Protein AF-A0A3N2ICI8-F1 (afdb_monomer_lite)

Sequence (82 aa):
MTRDPELPAAAPVDAHAYVEEPQRWLPWRDVVTNVVMVLVGGVLVWLAVDVAGLSLLVALVGSGVVVVAGRAVADKFIKESG

pLDDT: mean 72.42, std 12.94, range [42.59, 89.12]

Secondary structure (DSSP, 8-state):
------PPP-----GGGG---------HHHHHHHHHHHHHHHHHHHHHHHTT---HHHHHHHHHHHHHHHHHHHHHHHHH--

Foldseek 3Di:
DDDDDDDPDPDPPPPVVPPPDPPPPDPVVVVVVVVVLVVVLVVQLCCCCPVVVDDSVVSNVVSVVVVVVVVVVVVVVVVVVD

Radius of gyration: 28.26 Å; chains: 1; bounding box: 48×62×70 Å

Structure (mmCIF, N/CA/C/O backbone):
data_AF-A0A3N2ICI8-F1
#
_entry.id   AF-A0A3N2ICI8-F1
#
loop_
_atom_site.group_PDB
_atom_site.id
_atom_site.type_symbol
_atom_site.label_atom_id
_atom_site.label_alt_id
_atom_site.label_comp_id
_atom_site.label_asym_id
_atom_site.label_entity_id
_atom_site.label_seq_id
_atom_site.pdbx_PDB_ins_code
_atom_site.Cartn_x
_atom_site.Cartn_y
_atom_site.Cartn_z
_atom_site.occupancy
_atom_site.B_iso_or_equiv
_atom_site.auth_seq_id
_atom_site.auth_comp_id
_atom_site.auth_asym_id
_atom_site.auth_atom_id
_atom_site.pdbx_PDB_model_num
ATOM 1 N N . MET A 1 1 ? 31.268 47.412 -55.907 1.00 42.66 1 MET A N 1
ATOM 2 C CA . MET A 1 1 ? 30.195 46.458 -55.563 1.00 42.66 1 MET A CA 1
ATOM 3 C C . MET A 1 1 ? 30.850 45.266 -54.894 1.00 42.66 1 MET A C 1
ATOM 5 O O . MET A 1 1 ? 31.543 44.502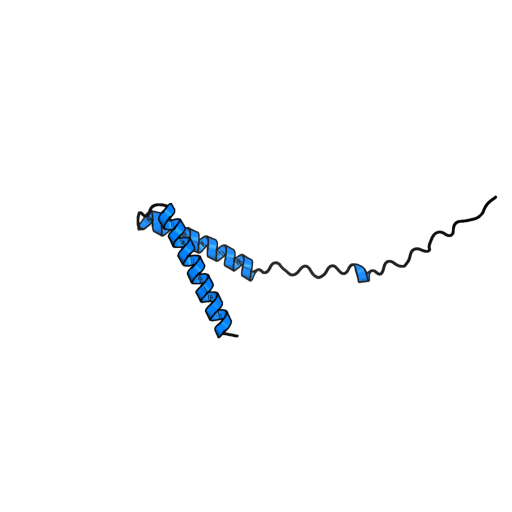 -55.549 1.00 42.66 1 MET A O 1
ATOM 9 N N . THR A 1 2 ? 30.751 45.229 -53.573 1.00 42.59 2 THR A N 1
ATOM 10 C CA . THR A 1 2 ? 31.341 44.241 -52.666 1.00 42.59 2 THR A CA 1
ATOM 11 C C . THR A 1 2 ? 30.602 42.909 -52.790 1.00 42.59 2 THR A C 1
ATOM 13 O O . THR A 1 2 ? 29.428 42.821 -52.438 1.00 42.59 2 THR A O 1
ATOM 16 N N . ARG A 1 3 ? 31.281 41.887 -53.322 1.00 47.50 3 ARG A N 1
ATOM 17 C CA . ARG A 1 3 ? 30.922 40.481 -53.103 1.00 47.50 3 ARG A CA 1
ATOM 18 C C . ARG A 1 3 ? 31.517 40.061 -51.764 1.00 47.50 3 ARG A C 1
ATOM 20 O O . ARG A 1 3 ? 32.722 40.206 -51.600 1.00 47.50 3 ARG A O 1
ATOM 27 N N . ASP A 1 4 ? 30.652 39.683 -50.829 1.00 58.22 4 ASP A N 1
ATOM 28 C CA . ASP A 1 4 ? 30.618 38.398 -50.103 1.00 58.22 4 ASP A CA 1
ATOM 29 C C . ASP A 1 4 ? 29.769 38.555 -48.827 1.00 58.22 4 ASP A C 1
ATOM 31 O O . ASP A 1 4 ? 29.794 39.616 -48.198 1.00 58.22 4 ASP A O 1
ATOM 35 N N . PRO A 1 5 ? 28.935 37.557 -48.492 1.00 52.19 5 PRO A N 1
ATOM 36 C CA . PRO A 1 5 ? 29.494 36.383 -47.835 1.00 52.19 5 PRO A CA 1
ATOM 37 C C . PRO A 1 5 ? 28.984 35.055 -48.400 1.00 52.19 5 PRO A C 1
ATOM 39 O O . PRO A 1 5 ? 27.786 34.868 -48.627 1.00 52.19 5 PRO A O 1
ATOM 42 N N . GLU A 1 6 ? 29.915 34.114 -48.546 1.00 60.78 6 GLU A N 1
ATOM 43 C CA . GLU A 1 6 ? 29.663 32.678 -48.539 1.00 60.78 6 GLU A CA 1
ATOM 44 C C . GLU A 1 6 ? 28.609 32.338 -47.476 1.00 60.78 6 GLU A C 1
ATOM 46 O O . GLU A 1 6 ? 28.845 32.433 -46.270 1.00 60.78 6 GLU A O 1
ATOM 51 N N . LEU A 1 7 ? 27.419 31.945 -47.931 1.00 59.00 7 LEU A N 1
ATOM 52 C CA . LEU A 1 7 ? 26.480 31.229 -47.083 1.00 59.00 7 LEU A CA 1
ATOM 53 C C . LEU A 1 7 ? 27.181 29.942 -46.630 1.00 59.00 7 LEU A C 1
ATOM 55 O O . LEU A 1 7 ? 27.632 29.187 -47.496 1.00 59.00 7 LEU A O 1
ATOM 59 N N . PRO A 1 8 ? 27.280 29.665 -45.317 1.00 54.06 8 PRO A N 1
ATOM 60 C CA . PRO A 1 8 ? 27.830 28.402 -44.861 1.00 54.06 8 PRO A CA 1
ATOM 61 C C . PRO A 1 8 ? 26.969 27.294 -45.460 1.00 54.06 8 PRO A C 1
ATOM 63 O O . PRO A 1 8 ? 25.751 27.267 -45.262 1.00 54.06 8 PRO A O 1
ATOM 66 N N . ALA A 1 9 ? 27.600 26.428 -46.255 1.00 61.09 9 ALA A N 1
ATOM 67 C CA . ALA A 1 9 ? 26.952 25.263 -46.831 1.00 61.09 9 ALA A CA 1
ATOM 68 C C . ALA A 1 9 ? 26.233 24.522 -45.701 1.00 61.09 9 ALA A C 1
ATOM 70 O O . ALA A 1 9 ? 26.854 24.189 -44.690 1.00 61.09 9 ALA A O 1
ATOM 71 N N . ALA A 1 10 ? 24.919 24.334 -45.842 1.00 57.47 10 ALA A N 1
ATOM 72 C CA . ALA A 1 10 ? 24.127 23.601 -44.871 1.00 57.47 10 ALA A CA 1
ATOM 73 C C . ALA A 1 10 ? 24.774 22.224 -44.683 1.00 57.47 10 ALA A C 1
ATOM 75 O O . ALA A 1 10 ? 24.763 21.401 -45.601 1.00 57.47 10 ALA A O 1
ATOM 76 N N . ALA A 1 11 ? 25.398 22.007 -43.523 1.00 59.69 11 ALA A N 1
ATOM 77 C CA . ALA A 1 11 ? 25.902 20.697 -43.156 1.00 59.69 11 ALA A CA 1
ATOM 78 C C . ALA A 1 11 ? 24.721 19.720 -43.257 1.00 59.69 11 ALA A C 1
ATOM 80 O O . ALA A 1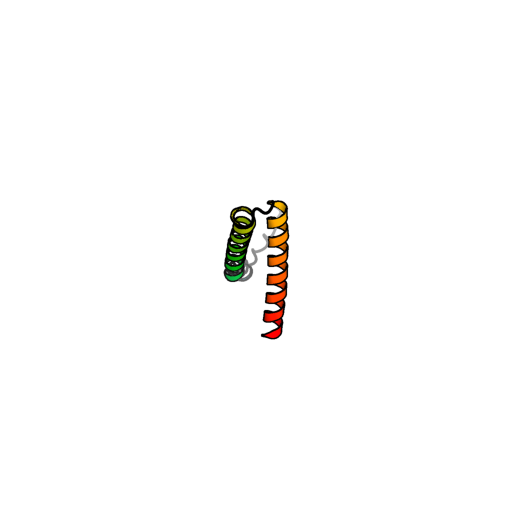 11 ? 23.627 20.068 -42.792 1.00 59.69 11 ALA A O 1
ATOM 81 N N . PRO A 1 12 ? 24.886 18.548 -43.897 1.00 57.38 12 PRO A N 1
ATOM 82 C CA . PRO A 1 12 ? 23.823 17.560 -43.932 1.00 57.38 12 PRO A CA 1
ATOM 83 C C . PRO A 1 12 ? 23.463 17.252 -42.483 1.00 57.38 12 PRO A C 1
ATOM 85 O O . PRO A 1 12 ? 24.304 16.810 -41.704 1.00 57.38 12 PRO A O 1
ATOM 88 N N . VAL A 1 13 ? 22.233 17.586 -42.100 1.00 57.56 13 VAL A N 1
ATOM 89 C CA . VAL 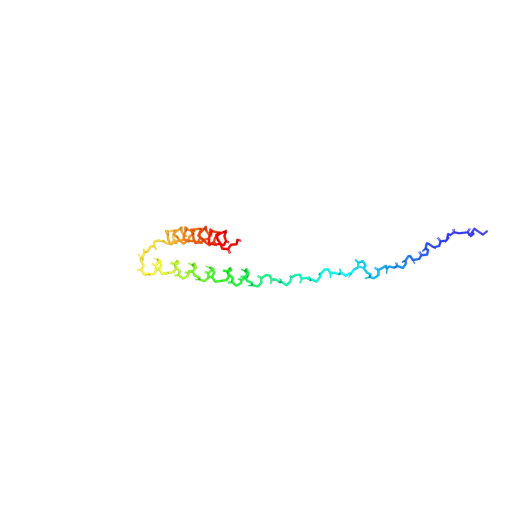A 1 13 ? 21.705 17.249 -40.785 1.00 57.56 13 VAL A CA 1
ATOM 90 C C . VAL A 1 13 ? 21.686 15.729 -40.742 1.00 57.56 13 VAL A C 1
ATOM 92 O O . VAL A 1 13 ? 20.871 15.108 -41.423 1.00 57.56 13 VAL A O 1
ATOM 95 N N . ASP A 1 14 ? 22.635 15.136 -40.016 1.00 55.88 14 ASP A N 1
ATOM 96 C CA . ASP A 1 14 ? 22.696 13.698 -39.789 1.00 55.88 14 ASP A CA 1
ATOM 97 C C . ASP A 1 14 ? 21.354 13.261 -39.198 1.00 55.88 14 ASP A C 1
ATOM 99 O O . ASP A 1 14 ? 21.069 13.465 -38.018 1.00 55.88 14 ASP A O 1
ATOM 103 N N . ALA A 1 15 ? 20.507 12.648 -40.026 1.00 54.88 15 ALA A N 1
ATOM 104 C CA . ALA A 1 15 ? 19.207 12.123 -39.611 1.00 54.88 15 ALA A CA 1
ATOM 105 C C . ALA A 1 15 ? 19.342 11.043 -38.517 1.00 54.88 15 ALA A C 1
ATOM 107 O O . ALA A 1 15 ? 18.378 10.720 -37.829 1.00 54.88 15 ALA A O 1
ATOM 108 N N . HIS A 1 16 ? 20.554 10.519 -38.316 1.00 54.03 16 HIS A N 1
ATOM 109 C CA . HIS A 1 16 ? 20.903 9.606 -37.234 1.00 54.03 16 HIS A CA 1
ATOM 110 C C . HIS A 1 16 ? 21.010 10.279 -35.856 1.00 54.03 16 HIS A C 1
ATOM 112 O O . HIS A 1 16 ? 20.955 9.577 -34.851 1.00 54.03 16 HIS A O 1
ATOM 118 N N . ALA A 1 17 ? 21.119 11.611 -35.779 1.00 53.94 17 ALA A N 1
ATOM 119 C CA . ALA A 1 17 ? 21.186 12.338 -34.508 1.00 53.94 17 ALA A CA 1
ATOM 120 C C . ALA A 1 17 ? 19.827 12.440 -33.785 1.00 53.94 17 ALA A C 1
ATOM 122 O O . ALA A 1 17 ? 19.790 12.756 -32.599 1.00 53.94 17 ALA A O 1
ATOM 123 N N . TYR A 1 18 ? 18.723 12.155 -34.484 1.00 51.16 18 TYR A N 1
ATOM 124 C CA . TYR A 1 18 ? 17.348 12.250 -33.976 1.00 51.16 18 TYR A CA 1
ATOM 125 C C . TYR A 1 18 ? 16.614 10.906 -33.990 1.00 51.16 18 TYR A C 1
ATOM 127 O O . TYR A 1 18 ? 15.396 10.845 -34.152 1.00 51.16 18 TYR A O 1
ATOM 135 N N . VAL A 1 19 ? 17.337 9.803 -33.796 1.00 57.09 19 VAL A N 1
ATOM 136 C CA . VAL A 1 19 ? 16.676 8.579 -33.341 1.00 57.09 19 VAL A CA 1
ATOM 137 C C . VAL A 1 19 ? 16.334 8.808 -31.871 1.00 57.09 19 VAL A C 1
ATOM 139 O O . VAL A 1 19 ? 17.156 8.554 -30.994 1.00 57.09 19 VAL A O 1
ATOM 142 N N . GLU A 1 20 ? 15.149 9.371 -31.613 1.00 56.44 20 GLU A N 1
ATOM 143 C CA . GLU A 1 20 ? 14.543 9.373 -30.282 1.00 56.44 20 GLU A CA 1
ATOM 144 C C . GLU A 1 20 ? 14.670 7.950 -29.733 1.00 56.44 20 GLU A C 1
ATOM 146 O O . GLU A 1 20 ? 14.224 6.991 -30.372 1.00 56.44 20 GLU A O 1
ATOM 151 N N . GLU A 1 21 ? 15.355 7.796 -28.595 1.00 62.41 21 GLU A N 1
ATOM 152 C CA . GLU A 1 21 ? 15.435 6.503 -27.926 1.00 62.41 21 GLU A CA 1
ATOM 153 C C . GLU A 1 21 ? 14.010 5.955 -27.818 1.00 62.41 21 GLU A C 1
ATOM 155 O O . GLU A 1 21 ? 13.125 6.694 -27.372 1.00 62.41 21 GLU A O 1
ATOM 160 N N . PRO A 1 22 ? 13.751 4.702 -28.246 1.00 57.25 22 PRO A N 1
ATOM 161 C CA . PRO A 1 22 ? 12.412 4.143 -28.218 1.00 57.25 22 PRO A CA 1
ATOM 162 C C . PRO A 1 22 ? 11.896 4.285 -26.796 1.00 57.25 22 PRO A C 1
ATOM 164 O O . PRO A 1 22 ? 12.436 3.669 -25.874 1.00 57.25 22 PRO A O 1
ATOM 167 N N . GLN A 1 23 ? 10.909 5.168 -26.641 1.00 56.75 23 GLN A N 1
ATOM 168 C CA . GLN A 1 23 ? 10.352 5.600 -25.372 1.00 56.75 23 GLN A CA 1
ATOM 169 C C . GLN A 1 23 ? 10.080 4.337 -24.558 1.00 56.75 23 GLN A C 1
ATOM 171 O O . GLN A 1 23 ? 9.191 3.563 -24.916 1.00 56.75 23 GLN A O 1
ATOM 176 N N . ARG A 1 24 ? 10.929 4.050 -23.554 1.00 62.19 24 ARG A N 1
ATOM 177 C CA . ARG A 1 24 ? 10.833 2.819 -22.761 1.00 62.19 24 ARG A CA 1
ATOM 178 C C . ARG A 1 24 ? 9.396 2.736 -22.286 1.00 62.19 24 ARG A C 1
ATOM 180 O O . ARG A 1 24 ? 8.930 3.639 -21.592 1.00 62.19 24 ARG A O 1
ATOM 187 N N . TRP A 1 25 ? 8.695 1.698 -22.733 1.00 62.28 25 TRP A N 1
ATOM 188 C CA . TRP A 1 25 ? 7.286 1.515 -22.426 1.00 62.28 25 TRP A CA 1
ATOM 189 C C . TRP A 1 25 ? 7.115 1.664 -20.919 1.00 62.28 25 TRP A C 1
ATOM 191 O O . TRP A 1 25 ? 7.940 1.147 -20.158 1.00 62.28 25 TRP A O 1
ATOM 201 N N . LEU A 1 26 ? 6.089 2.417 -20.511 1.00 65.56 26 LEU A N 1
ATOM 202 C CA . LEU A 1 26 ? 5.767 2.651 -19.108 1.00 65.56 26 LEU A CA 1
ATOM 203 C C . LEU A 1 26 ? 5.900 1.309 -18.368 1.00 65.56 26 LEU A C 1
ATOM 205 O O . LEU A 1 26 ? 5.330 0.330 -18.865 1.00 65.56 26 LEU A O 1
ATOM 209 N N . PRO A 1 27 ? 6.673 1.207 -17.267 1.00 77.31 27 PRO A N 1
ATOM 210 C CA . PRO A 1 27 ? 6.917 -0.067 -16.603 1.00 77.31 27 PRO A CA 1
ATOM 211 C C . PRO A 1 27 ? 5.592 -0.585 -16.043 1.00 77.31 27 PRO A C 1
ATOM 213 O O . PRO A 1 27 ? 5.195 -0.293 -14.919 1.00 77.31 27 PRO A O 1
ATOM 216 N N . TRP A 1 28 ? 4.859 -1.329 -16.870 1.00 83.31 28 TRP A N 1
ATOM 217 C CA . TRP A 1 28 ? 3.472 -1.713 -16.626 1.00 83.31 28 TRP A CA 1
ATOM 218 C C . TRP A 1 28 ? 3.352 -2.519 -15.336 1.00 83.31 28 TRP A C 1
ATOM 220 O O . TRP A 1 28 ? 2.356 -2.410 -14.631 1.00 83.31 28 TRP A O 1
ATOM 230 N N . ARG A 1 29 ? 4.405 -3.268 -14.985 1.00 78.50 29 ARG A N 1
ATOM 231 C CA . ARG A 1 29 ? 4.523 -3.988 -13.716 1.00 78.50 29 ARG A CA 1
ATOM 232 C C . ARG A 1 29 ? 4.479 -3.041 -12.525 1.00 78.50 29 ARG A C 1
ATOM 234 O O . ARG A 1 29 ? 3.763 -3.330 -11.572 1.00 78.50 29 ARG A O 1
ATOM 241 N N . ASP A 1 30 ? 5.175 -1.911 -12.586 1.00 79.19 30 ASP A N 1
ATOM 242 C CA . ASP A 1 30 ? 5.188 -0.925 -11.504 1.00 79.19 30 ASP A CA 1
ATOM 243 C C . ASP A 1 30 ? 3.837 -0.222 -11.398 1.00 79.19 30 ASP A C 1
ATOM 245 O O . ASP A 1 30 ? 3.334 0.002 -10.298 1.00 79.19 30 ASP A O 1
ATOM 249 N N . VAL A 1 31 ? 3.203 0.074 -12.535 1.00 82.69 31 VAL A N 1
ATOM 250 C CA . VAL A 1 31 ? 1.862 0.674 -12.558 1.00 82.69 31 VAL A CA 1
ATOM 251 C C . VAL A 1 31 ? 0.835 -0.281 -11.960 1.00 82.69 31 VAL A C 1
ATOM 253 O O . VAL A 1 31 ? 0.108 0.100 -11.047 1.00 82.69 31 VAL A O 1
ATOM 256 N N . VAL A 1 32 ? 0.810 -1.536 -12.412 1.00 86.75 32 VAL A N 1
ATOM 257 C CA . VAL A 1 32 ? -0.098 -2.565 -11.889 1.00 86.75 32 VAL A CA 1
ATOM 258 C C . VAL A 1 32 ? 0.148 -2.792 -10.400 1.00 86.75 32 VAL A C 1
ATOM 260 O O . VAL A 1 32 ? -0.805 -2.829 -9.629 1.00 86.75 32 VAL A O 1
ATOM 263 N N . THR A 1 33 ? 1.408 -2.869 -9.970 1.00 83.56 33 THR A N 1
ATOM 264 C CA . THR A 1 33 ? 1.754 -3.053 -8.553 1.00 83.56 33 THR A CA 1
ATOM 265 C C . THR A 1 33 ? 1.265 -1.885 -7.700 1.00 83.56 33 THR A C 1
ATOM 267 O O . THR A 1 33 ? 0.681 -2.109 -6.641 1.00 83.56 33 THR A O 1
ATOM 270 N N . ASN A 1 34 ? 1.433 -0.644 -8.168 1.00 83.88 34 ASN A N 1
ATOM 271 C CA . ASN A 1 34 ? 0.922 0.533 -7.466 1.00 83.88 34 ASN A CA 1
ATOM 272 C C . ASN A 1 34 ? -0.607 0.528 -7.383 1.00 83.88 34 ASN A C 1
ATOM 274 O O . ASN A 1 34 ? -1.157 0.753 -6.308 1.00 83.88 34 ASN A O 1
ATOM 278 N N . VAL A 1 35 ? -1.301 0.223 -8.484 1.00 86.56 35 VAL A N 1
ATOM 279 C CA . VAL A 1 35 ? -2.771 0.141 -8.503 1.00 86.56 35 VAL A CA 1
ATOM 280 C C . VAL A 1 35 ? -3.269 -0.921 -7.522 1.00 86.56 35 VAL A C 1
ATOM 282 O O . VAL A 1 35 ? -4.172 -0.655 -6.730 1.00 86.56 35 VAL A O 1
ATOM 285 N N . VAL A 1 36 ? -2.647 -2.103 -7.517 1.00 89.12 36 VAL A N 1
ATOM 286 C CA . VAL A 1 36 ? -2.977 -3.178 -6.573 1.00 89.12 36 VAL A CA 1
ATOM 287 C C . VAL A 1 36 ? -2.721 -2.739 -5.131 1.00 89.12 36 VAL A C 1
ATOM 289 O O . VAL A 1 36 ? -3.580 -2.953 -4.281 1.00 89.12 36 VAL A O 1
ATOM 292 N N . MET A 1 37 ? -1.593 -2.080 -4.842 1.00 83.50 37 MET A N 1
ATOM 293 C CA . MET A 1 37 ? -1.299 -1.572 -3.497 1.00 83.50 37 MET A CA 1
ATOM 294 C C . MET A 1 37 ? -2.342 -0.565 -3.011 1.00 83.50 37 MET A C 1
ATOM 296 O O . MET A 1 37 ? -2.763 -0.641 -1.859 1.00 83.50 37 MET A O 1
ATOM 300 N N . VAL A 1 38 ? -2.782 0.351 -3.878 1.00 84.88 38 VAL A N 1
ATOM 301 C CA . VAL A 1 38 ? -3.810 1.343 -3.534 1.00 84.88 38 VAL A CA 1
ATOM 302 C C . VAL A 1 38 ? -5.140 0.659 -3.225 1.00 84.88 38 VAL A C 1
ATOM 304 O O . VAL A 1 38 ? -5.769 0.984 -2.219 1.00 84.88 38 VAL A O 1
ATOM 307 N N . LEU A 1 39 ? -5.550 -0.319 -4.038 1.00 87.50 39 LEU A N 1
ATOM 308 C CA . LEU A 1 39 ? -6.786 -1.069 -3.805 1.00 87.50 39 LEU A CA 1
ATOM 309 C C . LEU A 1 39 ? -6.725 -1.878 -2.507 1.00 87.50 39 LEU A C 1
ATOM 311 O O . LEU A 1 39 ? -7.631 -1.781 -1.683 1.00 87.50 39 LEU A O 1
ATOM 315 N N . VAL A 1 40 ? -5.648 -2.636 -2.290 1.00 87.75 40 VAL A N 1
ATOM 316 C CA . VAL A 1 40 ? -5.475 -3.453 -1.079 1.00 87.75 40 VAL A CA 1
ATOM 317 C C . VAL A 1 40 ? -5.410 -2.572 0.168 1.00 87.75 40 VAL A C 1
ATOM 319 O O . VAL A 1 40 ? -6.090 -2.856 1.152 1.00 87.75 40 VAL A O 1
ATOM 322 N N . GLY A 1 41 ? -4.647 -1.477 0.125 1.00 84.12 41 GLY A N 1
ATOM 323 C CA . GLY A 1 41 ? -4.560 -0.522 1.228 1.00 84.12 41 GLY A CA 1
ATOM 324 C C . GLY A 1 41 ? -5.910 0.120 1.543 1.00 84.12 41 GLY A C 1
ATOM 325 O O . GLY A 1 41 ? -6.311 0.160 2.703 1.00 84.12 41 GLY A O 1
ATOM 326 N N . GLY A 1 42 ? -6.652 0.546 0.517 1.00 83.69 42 GLY A N 1
ATOM 327 C CA . GLY A 1 42 ? -7.989 1.116 0.677 1.00 83.69 42 GLY A CA 1
ATOM 328 C C . GLY A 1 42 ? -8.987 0.135 1.295 1.00 83.69 42 GLY A C 1
ATOM 329 O O . GLY A 1 42 ? -9.701 0.499 2.226 1.00 83.69 42 GLY A O 1
ATOM 330 N N . VAL A 1 43 ? -8.994 -1.123 0.841 1.00 86.62 43 VAL A N 1
ATOM 331 C CA . VAL A 1 43 ? -9.854 -2.182 1.400 1.00 86.62 43 VAL A CA 1
ATOM 332 C C . VAL A 1 43 ? -9.499 -2.479 2.858 1.00 86.62 43 VAL A C 1
ATOM 334 O O . VAL A 1 43 ? -10.399 -2.633 3.681 1.00 86.62 43 VAL A O 1
ATOM 337 N N . LEU A 1 44 ? -8.209 -2.516 3.206 1.00 83.00 44 LEU A N 1
ATOM 338 C CA . LEU A 1 44 ? -7.762 -2.719 4.588 1.00 83.00 44 LEU A CA 1
ATOM 339 C C . LEU A 1 44 ? -8.191 -1.573 5.507 1.00 83.00 44 LEU A C 1
ATOM 341 O O . LEU A 1 44 ? -8.668 -1.828 6.611 1.00 83.00 44 LEU A O 1
ATOM 345 N N . VAL A 1 45 ? -8.053 -0.323 5.055 1.00 83.44 45 VAL A N 1
ATOM 346 C CA . VAL A 1 45 ? -8.513 0.850 5.815 1.00 83.44 45 VAL A CA 1
ATOM 347 C C . VAL A 1 45 ? -10.025 0.810 5.989 1.00 83.44 45 VAL A C 1
ATOM 349 O O . VAL A 1 45 ? -10.513 1.024 7.096 1.00 83.44 45 VAL A O 1
ATOM 352 N N . TRP A 1 46 ? -10.764 0.503 4.922 1.00 83.06 46 TRP A N 1
ATOM 353 C CA . TRP A 1 46 ? -12.217 0.405 4.980 1.00 83.06 46 TRP A CA 1
ATOM 354 C C . TRP A 1 46 ? -12.671 -0.677 5.967 1.00 83.06 46 TRP A C 1
ATOM 356 O O . TRP A 1 46 ? -13.454 -0.373 6.860 1.00 83.06 46 TRP A O 1
ATOM 366 N N . LEU A 1 47 ? -12.108 -1.889 5.902 1.00 82.75 47 LEU A N 1
ATOM 367 C CA . LEU A 1 47 ? -12.396 -2.966 6.858 1.00 82.75 47 LEU A CA 1
ATOM 368 C C . LEU A 1 47 ? -12.045 -2.584 8.301 1.00 82.75 47 LEU A C 1
ATOM 370 O O . LEU A 1 47 ? -12.801 -2.881 9.223 1.00 82.75 47 LEU A O 1
ATOM 374 N N . ALA A 1 48 ? -10.908 -1.921 8.513 1.00 79.50 48 ALA A N 1
ATOM 375 C CA . ALA A 1 48 ? -10.491 -1.484 9.841 1.00 79.50 48 ALA A CA 1
ATOM 376 C C . ALA A 1 48 ? -11.484 -0.482 10.458 1.00 79.50 48 ALA A C 1
ATOM 378 O O . ALA A 1 48 ? -11.764 -0.549 11.654 1.00 79.50 48 ALA A O 1
ATOM 379 N N . VAL A 1 49 ? -12.040 0.425 9.655 1.00 82.25 49 VAL A N 1
ATOM 380 C CA . VAL A 1 49 ? -13.021 1.408 10.132 1.00 82.25 49 VAL A CA 1
ATOM 381 C C . VAL A 1 49 ? -14.408 0.783 10.284 1.00 82.25 49 VAL A C 1
ATOM 383 O O . VAL A 1 49 ? -15.023 0.929 11.336 1.00 82.25 49 VAL A O 1
ATOM 386 N N . ASP A 1 50 ? -14.886 0.076 9.260 1.00 85.81 50 ASP A N 1
ATOM 387 C CA . ASP A 1 50 ? -16.267 -0.413 9.175 1.00 85.81 50 ASP A CA 1
ATOM 388 C C . ASP A 1 50 ? -16.511 -1.638 10.066 1.00 85.81 50 ASP A C 1
ATOM 390 O O . ASP 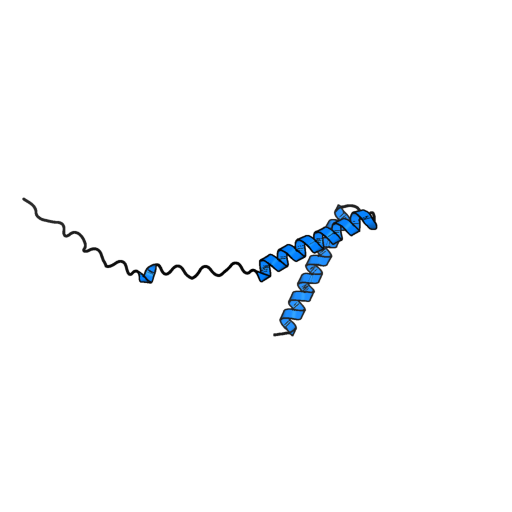A 1 50 ? -17.498 -1.703 10.795 1.00 85.81 50 ASP A O 1
ATOM 394 N N . VAL A 1 51 ? -15.577 -2.595 10.070 1.00 81.38 51 VAL A N 1
ATOM 395 C CA . VAL A 1 51 ? -15.737 -3.864 10.797 1.00 81.38 51 VAL A CA 1
ATOM 396 C C . VAL A 1 51 ? -15.132 -3.798 12.196 1.00 81.38 51 VAL A C 1
ATOM 398 O O . VAL A 1 51 ? -15.728 -4.306 13.144 1.00 81.38 51 VAL A O 1
ATOM 401 N N . ALA A 1 52 ? -13.955 -3.184 12.352 1.00 78.50 52 ALA A N 1
ATOM 402 C CA . ALA A 1 52 ? -13.275 -3.118 13.650 1.00 78.50 52 ALA A CA 1
ATOM 403 C C . ALA A 1 52 ? -13.609 -1.853 14.462 1.00 78.50 52 A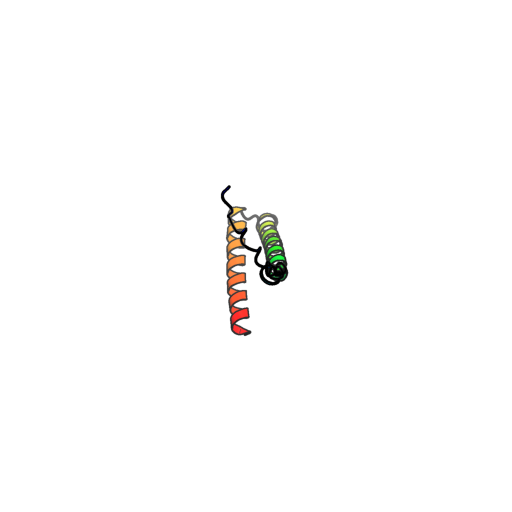LA A C 1
ATOM 405 O O . ALA A 1 52 ? -13.149 -1.725 15.598 1.00 78.50 52 ALA A O 1
ATOM 406 N N . GLY A 1 53 ? -14.398 -0.923 13.908 1.00 79.19 53 GLY A N 1
ATOM 407 C CA . GLY A 1 53 ? -14.792 0.315 14.588 1.00 79.19 53 GLY A CA 1
ATOM 408 C C . GLY A 1 53 ? -13.609 1.220 14.939 1.00 79.19 53 GLY A C 1
ATOM 409 O O . GLY A 1 53 ? -13.702 2.037 15.858 1.00 79.19 53 GLY A O 1
ATOM 410 N N . LEU A 1 54 ? -12.470 1.053 14.258 1.00 81.12 54 LEU A N 1
ATOM 411 C CA . LEU A 1 54 ? -11.276 1.843 14.525 1.00 81.12 54 LEU A CA 1
ATOM 412 C C . LEU A 1 54 ? -11.479 3.276 14.044 1.00 81.12 54 LEU A C 1
ATOM 414 O O . LEU A 1 54 ? -12.116 3.540 13.022 1.00 81.12 54 LEU A O 1
ATOM 418 N N . SER A 1 55 ? -10.868 4.220 14.757 1.00 86.06 55 SER A N 1
ATOM 419 C CA . SER A 1 55 ? -10.805 5.588 14.262 1.00 86.06 55 SER A CA 1
ATOM 420 C C . SER A 1 55 ? -10.017 5.627 12.951 1.00 86.06 55 SER A C 1
ATOM 422 O O . SER A 1 55 ? -9.025 4.912 12.777 1.00 86.06 55 SER A O 1
ATOM 424 N N . LEU A 1 56 ? -10.444 6.495 12.030 1.00 78.06 56 LEU A N 1
ATOM 425 C CA . LEU A 1 56 ? -9.831 6.639 10.707 1.00 78.06 56 LEU A CA 1
ATOM 426 C C . LEU A 1 56 ? -8.310 6.834 10.792 1.00 78.06 56 LEU A C 1
ATOM 428 O O . LEU A 1 56 ? -7.571 6.240 10.016 1.00 78.06 56 LEU A O 1
ATOM 432 N N . LEU A 1 57 ? -7.838 7.616 11.769 1.00 75.81 57 LEU A N 1
ATOM 433 C CA . LEU A 1 57 ? -6.409 7.837 12.004 1.00 75.81 57 LEU A CA 1
ATOM 434 C C . LEU A 1 57 ? -5.666 6.543 12.353 1.00 75.81 57 LEU A C 1
ATOM 436 O O . LEU A 1 57 ? -4.586 6.305 11.821 1.00 75.81 57 LEU A O 1
ATOM 440 N N . VAL A 1 58 ? -6.239 5.694 13.208 1.00 78.00 58 VAL A N 1
ATOM 441 C CA . VAL A 1 58 ? -5.615 4.420 13.595 1.00 78.00 58 VAL A CA 1
ATOM 442 C C . VAL A 1 58 ? -5.600 3.448 12.417 1.00 78.00 58 VAL A C 1
ATOM 444 O O . VAL A 1 58 ? -4.578 2.811 12.171 1.00 78.00 58 VAL A O 1
ATOM 447 N N . ALA A 1 59 ? -6.686 3.384 11.643 1.00 78.81 59 ALA A N 1
ATOM 448 C CA . ALA A 1 59 ? -6.745 2.579 10.425 1.00 78.81 59 ALA A CA 1
ATOM 449 C C . ALA A 1 59 ? -5.700 3.029 9.387 1.00 78.81 59 ALA A C 1
ATOM 451 O O . ALA A 1 59 ? -5.005 2.201 8.798 1.00 78.81 59 ALA A O 1
ATOM 452 N N . LEU A 1 60 ? -5.535 4.341 9.205 1.00 78.88 60 LEU A N 1
ATOM 453 C CA . LEU A 1 60 ? -4.604 4.915 8.236 1.00 78.88 60 LEU A CA 1
ATOM 454 C C . LEU A 1 60 ? -3.146 4.673 8.652 1.00 78.88 60 LEU A C 1
ATOM 456 O O . LEU A 1 60 ? -2.357 4.179 7.847 1.00 78.88 60 LEU A O 1
ATOM 460 N N . VAL A 1 61 ? -2.807 4.904 9.925 1.00 80.31 61 VAL A N 1
ATOM 461 C CA . VAL A 1 61 ? -1.475 4.593 10.473 1.00 80.31 61 VAL A CA 1
ATOM 462 C C . VAL A 1 61 ? -1.182 3.094 10.386 1.00 80.31 61 VAL A C 1
ATOM 464 O O . VAL A 1 61 ? -0.116 2.710 9.906 1.00 80.31 61 VAL A O 1
ATOM 467 N N . GLY A 1 62 ? -2.132 2.240 10.778 1.00 80.50 62 GLY A N 1
ATOM 468 C CA . GLY A 1 62 ? -1.988 0.786 10.694 1.00 80.50 62 GLY A CA 1
ATOM 469 C C . GLY A 1 62 ? -1.760 0.302 9.261 1.00 80.50 62 GLY A C 1
ATOM 470 O O . GLY A 1 62 ? -0.847 -0.486 9.015 1.00 80.50 62 GLY A O 1
ATOM 471 N N . SER A 1 63 ? -2.516 0.832 8.296 1.00 77.19 63 SER A N 1
ATOM 472 C CA . SER A 1 63 ? -2.334 0.501 6.878 1.00 77.19 63 SER A CA 1
ATOM 473 C C . SER A 1 63 ? -0.953 0.911 6.353 1.00 77.19 63 SER A C 1
ATOM 475 O O . SER A 1 63 ? -0.308 0.130 5.655 1.00 77.19 63 SER A O 1
ATOM 477 N N . GLY A 1 64 ? -0.444 2.080 6.762 1.00 80.00 64 GLY A N 1
ATOM 478 C CA . GLY A 1 64 ? 0.901 2.534 6.413 1.00 80.00 64 GLY A CA 1
ATOM 479 C C . GLY A 1 64 ? 1.987 1.591 6.932 1.00 80.00 64 GLY A C 1
ATOM 480 O O . GLY A 1 64 ? 2.902 1.239 6.189 1.00 80.00 64 GLY A O 1
ATOM 481 N N . VAL A 1 65 ? 1.856 1.110 8.173 1.00 82.88 65 VAL A N 1
ATOM 482 C CA . VAL A 1 65 ? 2.788 0.128 8.756 1.00 82.88 65 VAL A CA 1
ATOM 483 C C . VAL A 1 65 ? 2.774 -1.184 7.970 1.00 82.88 65 VAL A C 1
ATOM 485 O O . VAL A 1 65 ? 3.839 -1.711 7.651 1.00 82.88 65 VAL A O 1
ATOM 488 N N . VAL A 1 66 ? 1.590 -1.689 7.604 1.00 81.31 66 VAL A N 1
ATOM 489 C CA . VAL A 1 66 ? 1.451 -2.921 6.808 1.00 81.31 66 VAL A CA 1
ATOM 490 C C . VAL A 1 66 ? 2.104 -2.773 5.433 1.00 81.31 66 VAL A C 1
ATOM 492 O O . VAL A 1 66 ? 2.813 -3.678 4.997 1.00 81.31 66 VAL A O 1
ATOM 495 N N . VAL A 1 67 ? 1.926 -1.630 4.765 1.00 81.12 67 VAL A N 1
ATOM 496 C CA . VAL A 1 67 ? 2.543 -1.360 3.456 1.00 81.12 67 VAL A CA 1
ATOM 497 C C . VAL A 1 67 ? 4.070 -1.326 3.552 1.00 81.12 67 VAL A C 1
ATOM 499 O O . VAL A 1 67 ? 4.746 -1.953 2.736 1.00 81.12 67 VAL A O 1
ATOM 502 N N . VAL A 1 68 ? 4.626 -0.641 4.557 1.00 82.69 68 VAL A N 1
ATOM 503 C CA . VAL A 1 68 ? 6.083 -0.568 4.766 1.00 82.69 68 VAL A CA 1
ATOM 504 C C . VAL A 1 68 ? 6.660 -1.945 5.099 1.00 82.69 68 VAL A C 1
ATOM 506 O O . VAL A 1 68 ? 7.666 -2.344 4.513 1.00 82.69 68 VAL A O 1
ATOM 509 N N . ALA A 1 69 ? 6.005 -2.698 5.986 1.00 81.25 69 ALA A N 1
ATOM 510 C CA . ALA A 1 69 ? 6.420 -4.053 6.338 1.00 81.25 69 ALA A CA 1
ATOM 511 C C . ALA A 1 69 ? 6.355 -4.997 5.128 1.00 81.25 69 ALA A C 1
ATOM 513 O O . ALA A 1 69 ? 7.316 -5.713 4.853 1.00 81.25 69 ALA A O 1
ATOM 514 N N . GLY A 1 70 ? 5.262 -4.956 4.361 1.00 79.50 70 GLY A N 1
ATOM 515 C CA . GLY A 1 70 ? 5.099 -5.755 3.147 1.00 79.50 70 GLY A CA 1
ATOM 516 C C . GLY A 1 70 ? 6.172 -5.452 2.103 1.00 79.50 70 GLY A C 1
ATOM 517 O O . GLY A 1 70 ? 6.718 -6.373 1.499 1.00 79.50 70 GLY A O 1
ATOM 518 N N . ARG A 1 71 ? 6.539 -4.176 1.940 1.00 81.94 71 ARG A N 1
ATOM 519 C CA . ARG A 1 71 ? 7.609 -3.765 1.025 1.00 81.94 71 ARG A CA 1
ATOM 520 C C . ARG A 1 71 ? 8.985 -4.242 1.490 1.00 81.94 71 ARG A C 1
ATOM 522 O O . ARG A 1 71 ? 9.714 -4.814 0.691 1.00 81.94 71 ARG A O 1
ATOM 529 N N . ALA A 1 72 ? 9.303 -4.106 2.777 1.00 82.69 72 ALA A N 1
ATOM 530 C CA . ALA A 1 72 ? 10.557 -4.613 3.341 1.00 82.69 72 ALA A CA 1
ATOM 531 C C . ALA A 1 72 ? 10.692 -6.141 3.194 1.00 82.69 72 ALA A C 1
ATOM 533 O O . ALA A 1 72 ? 11.773 -6.651 2.901 1.00 82.69 72 ALA A O 1
ATOM 534 N N . VAL A 1 73 ? 9.588 -6.876 3.368 1.00 82.31 73 VAL A N 1
ATOM 535 C CA . VAL A 1 73 ? 9.5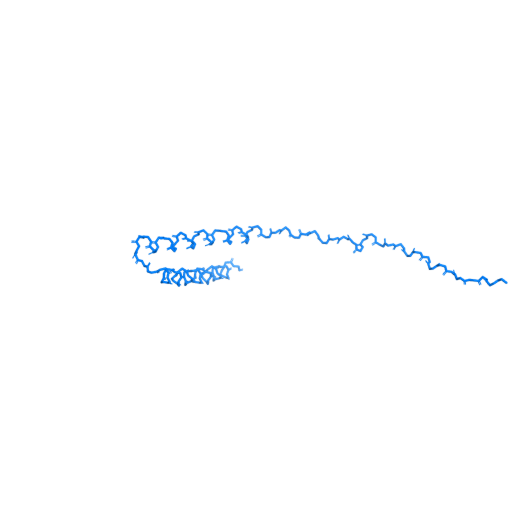42 -8.327 3.147 1.00 82.31 73 VAL A CA 1
ATOM 536 C C . VAL A 1 73 ? 9.746 -8.657 1.667 1.00 82.31 73 VAL A C 1
ATOM 538 O O . VAL A 1 73 ? 10.574 -9.508 1.353 1.00 82.31 73 VAL A O 1
ATOM 541 N N . ALA A 1 74 ? 9.053 -7.967 0.756 1.00 79.06 74 ALA A N 1
ATOM 542 C CA . ALA A 1 74 ? 9.212 -8.164 -0.684 1.00 79.06 74 ALA A CA 1
ATOM 543 C C . ALA A 1 74 ? 10.654 -7.898 -1.151 1.00 79.06 74 ALA A C 1
ATOM 545 O O . ALA A 1 74 ? 11.223 -8.724 -1.863 1.00 79.06 74 ALA A O 1
ATOM 546 N N . ASP A 1 75 ? 11.273 -6.808 -0.689 1.00 80.56 75 ASP A N 1
ATOM 547 C CA . ASP A 1 75 ? 12.665 -6.469 -1.004 1.00 80.56 75 ASP A CA 1
ATOM 548 C C . ASP A 1 75 ? 13.636 -7.554 -0.513 1.00 80.56 75 ASP A C 1
ATOM 550 O O . ASP A 1 75 ? 14.589 -7.909 -1.211 1.00 80.56 75 ASP A O 1
ATOM 554 N N . LYS A 1 76 ? 13.375 -8.134 0.667 1.00 77.81 76 LYS A N 1
ATOM 555 C CA . LYS A 1 76 ? 14.172 -9.246 1.195 1.00 77.81 76 LYS A CA 1
ATOM 556 C C . LYS A 1 76 ? 14.042 -10.503 0.329 1.00 77.81 76 LYS A C 1
ATOM 558 O O . LYS A 1 76 ? 15.060 -11.097 -0.013 1.00 77.81 76 LYS A O 1
ATOM 563 N N . PHE A 1 77 ? 12.825 -10.874 -0.068 1.00 74.25 77 PHE A N 1
ATOM 564 C CA . PHE A 1 77 ? 12.593 -12.031 -0.941 1.00 74.25 77 PHE A CA 1
ATOM 565 C C . PHE A 1 77 ? 13.232 -11.862 -2.322 1.00 74.25 77 PHE A C 1
ATOM 567 O O . PHE A 1 77 ? 13.815 -12.809 -2.845 1.00 74.25 77 PHE A O 1
ATOM 574 N N . ILE A 1 78 ? 13.166 -10.661 -2.903 1.00 72.94 78 ILE A N 1
ATOM 575 C CA . ILE A 1 78 ? 13.806 -10.360 -4.190 1.00 72.94 78 ILE A CA 1
ATOM 576 C C . ILE A 1 78 ? 15.329 -10.492 -4.076 1.00 72.94 78 ILE A C 1
ATOM 578 O O . ILE A 1 78 ? 15.958 -11.044 -4.973 1.00 72.94 78 ILE A O 1
ATOM 582 N N . LYS A 1 79 ? 15.918 -10.042 -2.961 1.00 71.12 79 LYS A N 1
ATOM 583 C CA . LYS A 1 79 ? 17.363 -10.134 -2.716 1.00 71.12 79 LYS A CA 1
ATOM 584 C C . LYS A 1 79 ? 17.853 -11.561 -2.440 1.00 71.12 79 LYS A C 1
ATOM 586 O O . LYS A 1 79 ? 18.997 -11.858 -2.749 1.00 71.12 79 LYS A O 1
ATOM 591 N N . GLU A 1 80 ? 17.028 -12.421 -1.847 1.00 63.75 80 GLU A N 1
ATOM 592 C CA . GLU A 1 80 ? 17.367 -13.836 -1.606 1.00 63.75 80 GLU A CA 1
ATOM 593 C C . GLU A 1 80 ? 17.141 -14.733 -2.838 1.00 63.75 80 GLU A C 1
ATOM 595 O O . GLU A 1 80 ? 17.665 -15.843 -2.880 1.00 63.75 80 GLU A O 1
ATOM 600 N N . SER A 1 81 ? 16.380 -14.270 -3.837 1.00 54.66 81 SER A N 1
ATOM 601 C CA . SER A 1 81 ? 16.021 -15.054 -5.033 1.00 54.66 81 SER A CA 1
ATOM 602 C C . SER A 1 81 ? 16.879 -14.758 -6.275 1.00 54.66 81 SER A C 1
ATOM 604 O O . SER A 1 81 ? 16.612 -15.334 -7.331 1.00 54.66 81 SER A O 1
ATOM 606 N N . GLY A 1 82 ? 17.855 -13.850 -6.181 1.00 46.09 82 GLY A N 1
ATOM 607 C CA . GLY A 1 82 ? 18.797 -13.497 -7.254 1.00 46.09 82 GLY A CA 1
ATOM 608 C C . GLY A 1 82 ? 20.233 -13.779 -6.849 1.00 46.09 82 GLY A C 1
ATOM 609 O O . GLY A 1 82 ? 21.005 -14.187 -7.743 1.00 46.09 82 GLY A O 1
#